Protein AF-A0A3P7PZ87-F1 (afdb_monomer)

InterPro domains:
  IPR001828 Receptor, ligand binding region [PF01094] (4-94)
  IPR028082 Periplasmic binding protein-like I [SSF53822] (3-105)

Sequence (108 aa):
AGYAFELIRDFKADIIVGPTCNIPSISVGAITAYYNLPLYTWGFTTANELADTIRFPTCVVLTPNYLTLSLALLAVMDHFSWDAFAFIYSASEDAQKCPIFLADVQVS

Solvent-accessible surface area (backbone atoms only — not comparable to full-atom values): 6447 Å² total; per-residue (Å²): 86,69,66,60,52,46,37,44,72,76,68,58,50,80,60,44,77,38,41,48,37,43,72,52,31,57,51,39,32,52,52,28,40,73,70,73,27,49,29,36,33,31,70,70,35,30,56,59,71,64,69,37,55,85,74,20,67,36,49,44,70,77,41,72,31,52,64,60,50,51,52,52,52,50,53,50,30,58,74,70,70,52,90,76,86,84,89,85,84,79,95,70,93,61,95,75,84,73,67,61,79,61,54,68,77,63,72,124

Mean predicted aligned error: 7.76 Å

Radius of gyration: 18.43 Å; Cα contacts (8 Å, |Δi|>4): 128; chains: 1; bounding box: 48×30×47 Å

pLDDT: mean 86.04, std 14.78, range [44.25, 97.81]

Structure (mmCIF, N/CA/C/O backbone):
data_AF-A0A3P7PZ87-F1
#
_entry.id   AF-A0A3P7PZ87-F1
#
loop_
_atom_site.group_PDB
_atom_site.id
_atom_site.type_symbol
_atom_site.label_atom_id
_atom_site.label_alt_id
_atom_site.label_comp_id
_atom_site.label_asym_id
_atom_site.label_entity_id
_atom_site.label_seq_id
_atom_site.pdbx_PDB_ins_code
_atom_site.Cartn_x
_atom_site.Cartn_y
_atom_site.Cartn_z
_atom_site.occupancy
_atom_site.B_iso_or_equiv
_atom_site.auth_seq_id
_atom_site.auth_comp_id
_atom_site.auth_asym_id
_atom_site.auth_atom_id
_atom_site.pdbx_PDB_model_num
ATOM 1 N N . ALA A 1 1 ? -0.950 4.715 15.246 1.00 79.31 1 ALA A N 1
ATOM 2 C CA . ALA A 1 1 ? -1.948 3.757 15.769 1.00 79.31 1 ALA A CA 1
ATOM 3 C C . ALA A 1 1 ? -2.811 4.357 16.885 1.00 79.31 1 ALA A C 1
ATOM 5 O O . ALA A 1 1 ? -4.022 4.235 16.791 1.00 79.31 1 ALA A O 1
ATOM 6 N N . GLY A 1 2 ? -2.231 5.050 17.881 1.00 88.31 2 GLY A N 1
ATOM 7 C CA . GLY A 1 2 ? -2.986 5.645 19.004 1.00 88.31 2 GLY A CA 1
ATOM 8 C C . GLY A 1 2 ? -4.179 6.520 18.596 1.00 88.31 2 GLY A C 1
ATOM 9 O O . GLY A 1 2 ? -5.285 6.269 19.050 1.00 88.31 2 GLY A O 1
ATOM 10 N N . TYR A 1 3 ? -3.992 7.445 17.649 1.00 92.06 3 TYR A N 1
ATOM 11 C CA . TYR A 1 3 ? -5.093 8.274 17.135 1.00 92.06 3 TYR A CA 1
ATOM 12 C C . TYR A 1 3 ? -6.237 7.473 16.502 1.00 92.06 3 TYR A C 1
ATOM 14 O O . TYR A 1 3 ? -7.397 7.800 16.702 1.00 92.06 3 TYR A O 1
ATOM 22 N N . ALA A 1 4 ? -5.939 6.401 15.759 1.00 92.19 4 ALA A N 1
ATOM 23 C CA . ALA A 1 4 ? -6.990 5.572 15.167 1.00 92.19 4 ALA A CA 1
ATOM 24 C C . ALA A 1 4 ? -7.818 4.868 16.251 1.00 92.19 4 ALA A C 1
ATOM 26 O O . ALA A 1 4 ? -9.033 4.778 16.140 1.00 92.19 4 ALA A O 1
ATOM 27 N N . PHE A 1 5 ? -7.170 4.417 17.327 1.00 93.94 5 PHE A N 1
ATOM 28 C CA . PHE A 1 5 ? -7.864 3.829 18.468 1.00 93.94 5 PHE A CA 1
ATOM 29 C C . PHE A 1 5 ? -8.755 4.849 19.193 1.00 93.94 5 PHE A C 1
ATOM 31 O O . PHE A 1 5 ? -9.889 4.526 19.532 1.00 93.94 5 PHE A O 1
ATOM 38 N N . GLU A 1 6 ? -8.273 6.079 19.390 1.00 96.44 6 GLU A N 1
ATOM 39 C CA . GLU A 1 6 ? -9.053 7.182 19.968 1.00 96.44 6 GLU A CA 1
ATOM 40 C C . GLU A 1 6 ? -10.288 7.508 19.112 1.00 96.44 6 GLU A C 1
ATOM 42 O O . GLU A 1 6 ? -11.402 7.579 19.631 1.00 96.44 6 GLU A O 1
ATOM 47 N N . LEU A 1 7 ? -10.123 7.603 17.788 1.00 96.25 7 LEU A N 1
ATOM 48 C CA . LEU A 1 7 ? -11.232 7.829 16.855 1.00 96.25 7 LEU A CA 1
ATOM 49 C C . LEU A 1 7 ? -12.311 6.743 16.963 1.00 96.25 7 LEU A C 1
ATOM 51 O O . LEU A 1 7 ? -13.500 7.051 17.008 1.00 96.25 7 LEU A O 1
ATOM 55 N N . ILE A 1 8 ? -11.904 5.477 17.051 1.00 95.75 8 ILE A N 1
ATOM 56 C CA . ILE A 1 8 ? -12.830 4.344 17.165 1.00 95.75 8 ILE A CA 1
ATOM 57 C C . ILE A 1 8 ? -13.512 4.327 18.541 1.00 95.75 8 ILE A C 1
ATOM 59 O O . ILE A 1 8 ? -14.735 4.215 18.645 1.00 95.75 8 ILE A O 1
ATOM 63 N N . ARG A 1 9 ? -12.731 4.421 19.622 1.00 94.94 9 ARG A N 1
ATOM 64 C CA . ARG A 1 9 ? -13.230 4.215 20.986 1.00 94.94 9 ARG A CA 1
ATOM 65 C C . ARG A 1 9 ? -14.003 5.421 21.509 1.00 94.94 9 ARG A C 1
ATOM 67 O O . ARG A 1 9 ? -15.084 5.226 22.073 1.00 94.94 9 ARG A O 1
ATOM 74 N N . ASP A 1 10 ? -13.452 6.618 21.341 1.00 96.88 10 ASP A N 1
ATOM 75 C CA . ASP A 1 10 ? -13.916 7.835 22.013 1.00 96.88 10 ASP A CA 1
ATOM 76 C C . ASP A 1 10 ? -14.845 8.638 21.103 1.00 96.88 10 ASP A C 1
ATOM 78 O O . ASP A 1 10 ? -15.929 9.033 21.529 1.00 96.88 10 ASP A O 1
ATOM 82 N N . PHE A 1 11 ? -14.479 8.780 19.827 1.00 96.69 11 PHE A N 1
ATOM 83 C CA . PHE A 1 11 ? -15.279 9.514 18.840 1.00 96.69 11 PHE A CA 1
ATOM 84 C C . PHE A 1 11 ? -16.282 8.650 18.069 1.00 96.69 11 PHE A C 1
ATOM 86 O O . PHE A 1 11 ? -17.073 9.194 17.304 1.00 96.69 11 PHE A O 1
ATOM 93 N N . LYS A 1 12 ? -16.284 7.327 18.290 1.00 96.94 12 LYS A N 1
ATOM 94 C CA . LYS A 1 12 ? -17.209 6.374 17.651 1.00 96.94 12 LYS A CA 1
ATOM 95 C C . LYS A 1 12 ? -17.180 6.444 16.122 1.00 96.94 12 LYS A C 1
ATOM 97 O O . LYS A 1 12 ? -18.222 6.400 15.482 1.00 96.94 12 LYS A O 1
ATOM 102 N N . ALA A 1 13 ? -15.988 6.561 15.541 1.00 96.19 13 ALA A N 1
ATOM 103 C CA . ALA A 1 13 ? -15.833 6.564 14.093 1.00 96.19 13 ALA A CA 1
ATOM 104 C C . ALA A 1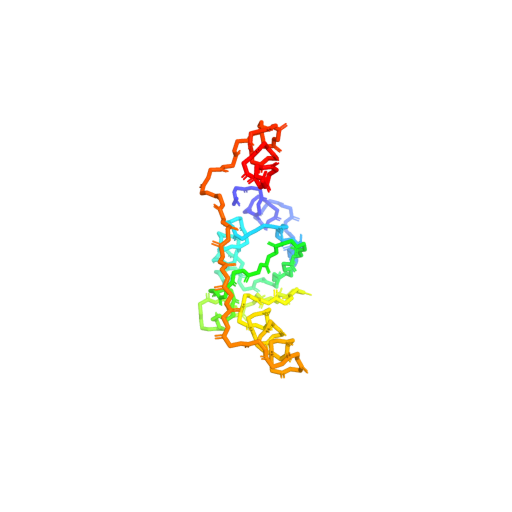 13 ? -16.330 5.243 13.471 1.00 96.19 13 ALA A C 1
ATOM 106 O O . ALA A 1 13 ? -15.860 4.168 13.845 1.00 96.19 13 ALA A O 1
ATOM 107 N N . ASP A 1 14 ? -17.227 5.342 12.486 1.00 96.88 14 ASP A N 1
ATOM 108 C CA . ASP A 1 14 ? -17.784 4.198 11.741 1.00 96.88 14 ASP A CA 1
ATOM 109 C C . ASP A 1 14 ? -16.877 3.703 10.602 1.00 96.88 14 ASP A C 1
ATOM 111 O O . ASP A 1 14 ? -17.078 2.627 10.041 1.00 96.88 14 ASP A O 1
ATOM 115 N N . ILE A 1 15 ? -15.881 4.503 10.221 1.00 95.56 15 ILE A N 1
ATOM 116 C CA . ILE A 1 15 ? -14.935 4.204 9.146 1.00 95.56 15 ILE A CA 1
ATOM 117 C C . ILE A 1 15 ? -13.625 4.942 9.392 1.00 95.56 15 ILE A C 1
ATOM 119 O O . ILE A 1 15 ? -13.618 6.074 9.880 1.00 95.56 15 ILE A O 1
ATOM 123 N N .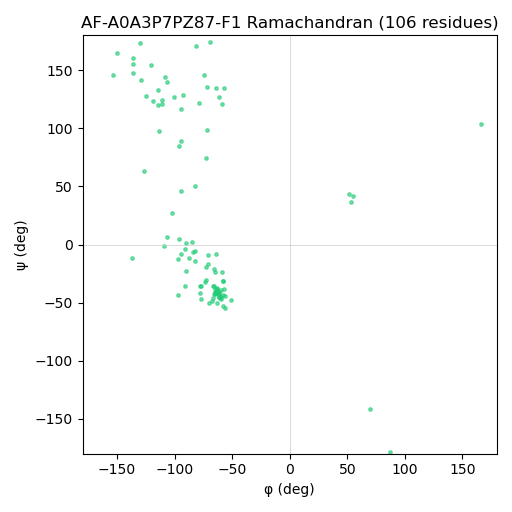 ILE A 1 16 ? -12.513 4.317 9.011 1.00 96.00 16 ILE A N 1
ATOM 124 C CA . ILE A 1 16 ? -11.206 4.971 8.979 1.00 96.00 16 ILE A CA 1
ATOM 125 C C . ILE A 1 16 ? -10.766 5.135 7.524 1.00 96.00 16 ILE A C 1
ATOM 127 O O . ILE A 1 16 ? -10.685 4.164 6.775 1.00 96.00 16 ILE A O 1
ATOM 131 N N . VAL A 1 17 ? -10.467 6.375 7.133 1.00 94.25 17 VAL A N 1
ATOM 132 C CA . VAL A 1 17 ? -9.894 6.721 5.824 1.00 94.25 17 VAL A CA 1
ATOM 133 C C . VAL A 1 17 ? -8.490 7.283 6.031 1.00 94.25 17 VAL A C 1
ATOM 135 O O . VAL A 1 17 ? -8.266 8.130 6.896 1.00 94.25 17 VAL A O 1
ATOM 138 N N . GLY A 1 18 ? -7.535 6.801 5.244 1.00 86.62 18 GLY A N 1
ATOM 139 C CA . GLY A 1 18 ? -6.117 6.810 5.598 1.00 86.62 18 GLY A CA 1
ATOM 140 C C . GLY A 1 18 ? -5.764 5.560 6.413 1.00 86.62 18 GLY A C 1
ATOM 141 O O . GLY A 1 18 ? -6.634 4.726 6.641 1.00 86.62 18 GLY A O 1
ATOM 142 N N . PRO A 1 19 ? -4.517 5.379 6.876 1.00 90.44 19 PRO A N 1
ATOM 143 C CA . PRO A 1 19 ? -3.339 6.247 6.757 1.00 90.44 19 PRO A CA 1
ATOM 144 C C . PRO A 1 19 ? -2.767 6.365 5.335 1.00 90.44 19 PRO A C 1
ATOM 146 O O . PRO A 1 19 ? -3.220 5.695 4.411 1.00 90.44 19 PRO A O 1
ATOM 149 N N . THR A 1 20 ? -1.772 7.245 5.170 1.00 89.44 20 THR A N 1
ATOM 150 C CA . THR A 1 20 ? -1.133 7.567 3.878 1.00 89.44 20 THR A CA 1
ATOM 151 C C . THR A 1 20 ? 0.134 6.757 3.577 1.00 89.44 20 THR A C 1
ATOM 153 O O . THR A 1 20 ? 0.696 6.900 2.494 1.00 89.44 20 THR A O 1
ATOM 156 N N . CYS A 1 21 ? 0.635 5.986 4.548 1.00 87.88 21 CYS A N 1
ATOM 157 C CA . CYS A 1 21 ? 1.938 5.318 4.496 1.00 87.88 21 CYS A CA 1
ATOM 158 C C . CYS A 1 21 ? 1.833 3.874 5.004 1.00 87.88 21 CYS A C 1
ATOM 160 O O . CYS A 1 21 ? 0.997 3.562 5.850 1.00 87.88 21 CYS A O 1
ATOM 162 N N . ASN A 1 22 ? 2.752 3.011 4.571 1.00 90.12 22 ASN A N 1
ATOM 163 C CA . ASN A 1 22 ? 2.731 1.573 4.867 1.00 90.12 22 ASN A CA 1
ATOM 164 C C . ASN A 1 22 ? 2.699 1.227 6.369 1.00 90.12 22 ASN A C 1
ATOM 166 O O . ASN A 1 22 ? 1.800 0.518 6.816 1.00 90.12 22 ASN A O 1
ATOM 170 N N . ILE A 1 23 ? 3.645 1.744 7.161 1.00 91.38 23 ILE A N 1
ATOM 171 C CA . ILE A 1 23 ? 3.775 1.423 8.596 1.00 91.38 23 ILE A CA 1
ATOM 172 C C . ILE A 1 23 ? 2.498 1.750 9.396 1.00 91.38 23 ILE A C 1
ATOM 174 O O . ILE A 1 23 ? 1.981 0.864 10.094 1.00 91.38 23 ILE A O 1
ATOM 178 N N . PRO A 1 24 ? 1.945 2.981 9.331 1.00 90.94 24 PRO A N 1
ATOM 179 C CA . PRO A 1 24 ? 0.715 3.273 10.048 1.00 90.94 24 PRO A CA 1
ATOM 180 C C . PRO A 1 24 ? -0.463 2.472 9.486 1.00 90.94 24 PRO A C 1
ATOM 182 O O . PRO A 1 24 ? -1.282 2.026 10.286 1.00 90.94 24 PRO A O 1
ATOM 185 N N . SER A 1 25 ? -0.536 2.236 8.170 1.00 93.31 25 SER A N 1
ATOM 186 C CA . SER A 1 25 ? -1.612 1.448 7.553 1.00 93.31 25 SER A CA 1
ATOM 187 C C . SER A 1 25 ? -1.644 0.005 8.056 1.00 93.31 25 SER A C 1
ATOM 189 O O . SER A 1 25 ? -2.709 -0.474 8.42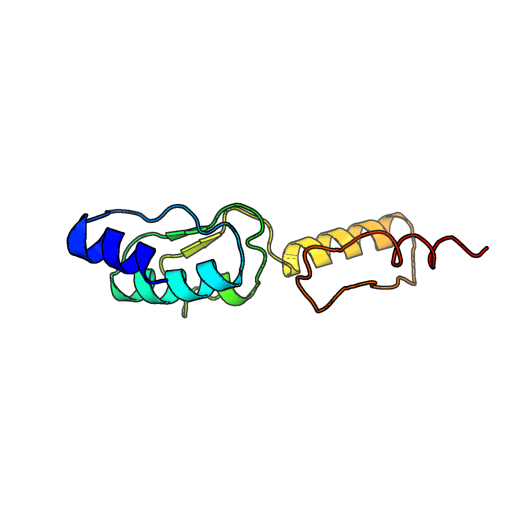7 1.00 93.31 25 SER A O 1
ATOM 191 N N . ILE A 1 26 ? -0.491 -0.657 8.190 1.00 94.38 26 ILE A N 1
ATOM 192 C CA . ILE A 1 26 ? -0.391 -2.010 8.771 1.00 94.38 26 ILE A CA 1
ATOM 193 C C . ILE A 1 26 ? -0.884 -2.015 10.223 1.00 94.38 26 ILE A C 1
ATOM 195 O O . ILE A 1 26 ? -1.677 -2.867 10.625 1.00 94.38 26 ILE A O 1
ATOM 199 N N . SER A 1 27 ? -0.452 -1.028 11.009 1.00 94.69 27 SER A N 1
ATOM 200 C CA . SER A 1 27 ? -0.829 -0.930 12.423 1.00 94.69 27 SER A CA 1
ATOM 201 C C . SER A 1 27 ? -2.327 -0.657 12.611 1.00 94.69 27 SER A C 1
ATOM 203 O O . SER A 1 27 ? -2.964 -1.240 13.484 1.00 94.69 27 SER A O 1
ATOM 205 N N . VAL A 1 28 ? -2.900 0.240 11.804 1.00 95.25 28 VAL A N 1
ATOM 206 C CA . VAL A 1 28 ? -4.331 0.582 11.847 1.00 95.25 28 VAL A CA 1
ATOM 207 C C . VAL A 1 28 ? -5.188 -0.539 11.254 1.00 95.25 28 VAL A C 1
ATOM 209 O O . VAL A 1 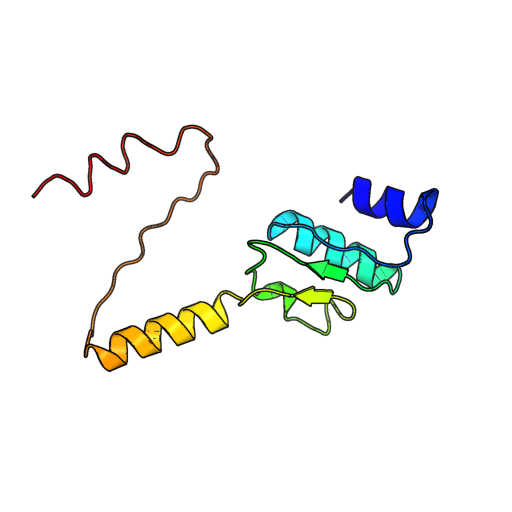28 ? -6.283 -0.780 11.756 1.00 95.25 28 VAL A O 1
ATOM 212 N N . GLY A 1 29 ? -4.678 -1.278 10.266 1.00 95.19 29 GLY A N 1
ATOM 213 C CA . GLY A 1 29 ? -5.316 -2.473 9.708 1.00 95.19 29 GLY A CA 1
ATOM 214 C C . GLY A 1 29 ? -5.609 -3.528 10.768 1.00 95.19 29 GLY A C 1
ATOM 215 O O . GLY A 1 29 ? -6.722 -4.035 10.837 1.00 95.19 29 GLY A O 1
ATOM 216 N N . ALA A 1 30 ? -4.658 -3.793 11.667 1.00 95.12 30 ALA A N 1
ATOM 217 C CA . ALA A 1 30 ? -4.880 -4.728 12.771 1.00 95.12 30 ALA A CA 1
ATOM 218 C C . ALA A 1 30 ? -5.975 -4.248 13.747 1.00 95.12 30 ALA A C 1
ATOM 220 O O . ALA A 1 30 ? -6.805 -5.036 14.195 1.00 95.12 30 ALA A O 1
ATOM 221 N N . ILE A 1 31 ? -6.001 -2.948 14.062 1.00 95.12 31 ILE A N 1
ATOM 222 C CA . ILE A 1 31 ? -7.000 -2.361 14.971 1.00 95.12 31 ILE A CA 1
ATOM 223 C C . ILE A 1 31 ? -8.397 -2.412 14.342 1.00 95.12 31 ILE A C 1
ATOM 225 O O . ILE A 1 31 ? -9.354 -2.841 14.979 1.00 95.12 31 ILE A O 1
ATOM 229 N N . THR A 1 32 ? -8.521 -1.982 13.090 1.00 96.12 32 THR A N 1
ATOM 230 C CA . THR A 1 32 ? -9.804 -1.944 12.370 1.00 96.12 32 THR A CA 1
ATOM 231 C C . THR A 1 32 ? -10.358 -3.342 12.110 1.00 96.12 32 THR A C 1
ATOM 233 O O . THR A 1 32 ? -11.560 -3.539 12.269 1.00 96.12 32 THR A O 1
ATOM 236 N N . ALA A 1 33 ? -9.499 -4.333 11.849 1.00 95.81 33 ALA A N 1
ATOM 237 C CA . ALA A 1 33 ? -9.900 -5.738 11.793 1.00 95.81 33 ALA A CA 1
ATOM 238 C C . ALA A 1 33 ? -10.471 -6.233 13.134 1.00 95.81 33 ALA A C 1
ATOM 240 O O . ALA A 1 33 ? -11.513 -6.882 13.151 1.00 95.81 33 ALA A O 1
ATOM 241 N N . TYR A 1 34 ? -9.839 -5.884 14.264 1.00 95.06 34 TYR A N 1
ATOM 242 C CA . TYR A 1 34 ? -10.328 -6.259 15.598 1.00 95.06 34 TYR A CA 1
ATOM 243 C C . TYR A 1 34 ? -11.710 -5.668 15.911 1.00 95.06 34 TYR A C 1
ATOM 245 O O . TYR A 1 34 ? -12.574 -6.357 16.449 1.00 95.06 34 TYR A O 1
ATOM 253 N N . TYR A 1 35 ? -11.934 -4.402 15.556 1.00 95.38 35 TYR A N 1
ATOM 254 C CA . TYR A 1 35 ? -13.218 -3.725 15.769 1.00 95.38 35 TYR A CA 1
ATOM 255 C C . TYR A 1 35 ? -14.247 -3.972 14.655 1.00 95.38 35 TYR A C 1
ATOM 257 O O . TYR A 1 35 ? -15.346 -3.428 14.728 1.00 95.38 35 TYR A O 1
ATOM 265 N N . ASN A 1 36 ? -13.912 -4.782 13.643 1.00 96.06 36 ASN A N 1
ATOM 266 C CA . ASN A 1 36 ? -14.736 -5.017 12.456 1.00 96.06 36 ASN A CA 1
ATOM 267 C C . ASN A 1 36 ? -15.196 -3.712 11.771 1.00 96.06 36 ASN A C 1
ATOM 269 O O . ASN A 1 36 ? -16.358 -3.556 11.395 1.00 96.06 36 ASN A O 1
ATOM 273 N N . LEU A 1 37 ? -14.271 -2.758 11.641 1.00 97.12 37 LEU A N 1
ATOM 274 C CA . LEU A 1 37 ? -14.492 -1.455 11.017 1.00 97.12 37 LEU A CA 1
ATOM 275 C C . LEU A 1 37 ? -13.814 -1.396 9.645 1.00 97.12 37 LEU A C 1
ATOM 277 O O . LEU A 1 37 ? -12.680 -1.868 9.512 1.00 97.12 37 LEU A O 1
ATOM 281 N N . PRO A 1 38 ? -14.458 -0.796 8.631 1.00 97.12 38 PRO A N 1
ATOM 282 C CA . PRO A 1 38 ? -13.835 -0.585 7.335 1.00 97.12 38 PRO A CA 1
ATOM 283 C C . PRO A 1 38 ? -12.629 0.359 7.438 1.00 97.12 38 PRO A C 1
ATOM 285 O O . PRO A 1 38 ? -12.703 1.431 8.048 1.00 97.12 38 PRO A O 1
ATOM 288 N N . LEU A 1 39 ? -11.533 -0.033 6.787 1.00 96.19 39 LEU A N 1
ATOM 289 C CA . LEU A 1 39 ? -10.319 0.761 6.619 1.00 96.19 39 LEU A CA 1
ATOM 290 C C . LEU A 1 39 ? -10.068 1.013 5.136 1.00 96.19 39 LEU A C 1
ATOM 292 O O . LEU A 1 39 ? -9.912 0.069 4.372 1.00 96.19 39 LEU A O 1
ATOM 296 N N . TYR A 1 40 ? -9.961 2.276 4.742 1.00 95.50 40 TYR A N 1
ATOM 297 C CA . TYR A 1 40 ? -9.619 2.680 3.381 1.00 95.50 40 TYR A CA 1
ATOM 298 C C . TYR A 1 40 ? -8.258 3.361 3.402 1.00 95.50 40 TYR A C 1
ATOM 300 O O . TYR A 1 40 ? -8.160 4.547 3.725 1.00 95.50 40 TYR A O 1
ATOM 308 N N . THR A 1 41 ? -7.194 2.626 3.080 1.00 92.94 41 THR A N 1
ATOM 309 C CA . THR A 1 41 ? -5.855 3.221 3.029 1.00 92.94 41 THR A CA 1
ATOM 310 C C . THR A 1 41 ? -5.718 4.091 1.784 1.00 92.94 41 THR A C 1
ATOM 312 O O . THR A 1 41 ? -6.299 3.818 0.732 1.00 92.94 41 THR A O 1
ATOM 315 N N . TRP A 1 42 ? -4.964 5.177 1.912 1.00 84.50 42 TRP A N 1
ATOM 316 C CA . TRP A 1 42 ? -4.795 6.193 0.873 1.00 84.50 42 TRP A CA 1
ATOM 317 C C . TRP A 1 42 ? -3.295 6.472 0.662 1.00 84.50 42 TRP A C 1
ATOM 319 O O . TRP A 1 42 ? -2.447 5.972 1.406 1.00 84.50 42 TRP A O 1
ATOM 329 N N . GLY A 1 43 ? -2.946 7.272 -0.349 1.00 84.44 43 GLY A N 1
ATOM 330 C CA . GLY A 1 43 ? -1.591 7.796 -0.537 1.00 84.44 43 GLY A CA 1
ATOM 331 C C . GLY A 1 43 ? -0.572 6.726 -0.932 1.00 84.44 43 GLY A C 1
ATOM 332 O O . GLY A 1 43 ? -0.873 5.826 -1.702 1.00 84.44 43 GLY A O 1
ATOM 333 N N . PHE A 1 44 ? 0.651 6.810 -0.412 1.00 81.62 44 PHE A N 1
ATOM 334 C CA . PHE A 1 44 ? 1.738 5.874 -0.725 1.00 81.62 44 PHE A CA 1
ATOM 335 C C . PHE A 1 44 ? 1.656 4.590 0.114 1.00 81.62 44 PHE A C 1
ATOM 337 O O . PHE A 1 44 ? 2.631 4.162 0.737 1.00 81.62 44 PHE A O 1
ATOM 344 N N . THR A 1 45 ? 0.477 3.967 0.135 1.00 87.50 45 THR A N 1
ATOM 345 C CA . THR A 1 45 ? 0.262 2.685 0.807 1.00 87.50 45 THR A CA 1
ATOM 346 C C . THR A 1 45 ? 0.372 1.547 -0.211 1.00 87.50 45 THR A C 1
ATOM 348 O O . THR A 1 45 ? -0.612 1.091 -0.784 1.00 87.50 45 THR A O 1
ATOM 351 N N . THR A 1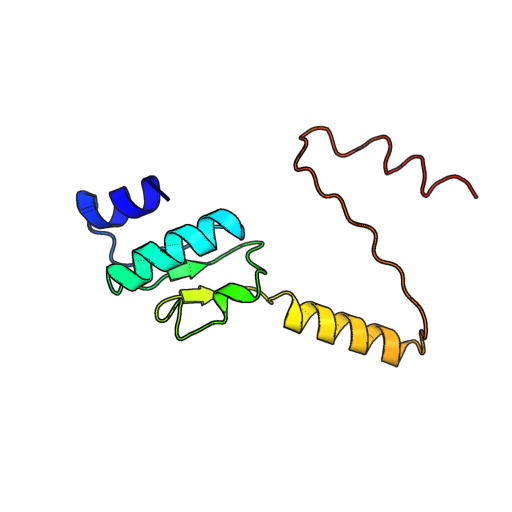 46 ? 1.596 1.100 -0.471 1.00 85.69 46 THR A N 1
ATOM 352 C CA . THR A 1 46 ? 1.939 0.110 -1.507 1.00 85.69 46 THR A CA 1
ATOM 353 C C . THR A 1 46 ? 2.366 -1.252 -0.944 1.00 85.69 46 THR A C 1
ATOM 355 O O . THR A 1 46 ? 2.661 -2.174 -1.711 1.00 85.69 46 THR A O 1
ATOM 358 N N . ALA A 1 47 ? 2.416 -1.402 0.384 1.00 87.31 47 ALA A N 1
ATOM 359 C CA . ALA A 1 47 ? 2.825 -2.638 1.045 1.00 87.31 47 ALA A CA 1
ATOM 360 C C . ALA A 1 47 ? 1.930 -3.814 0.638 1.00 87.31 47 ALA A C 1
ATOM 362 O O . ALA A 1 47 ? 0.728 -3.821 0.898 1.00 87.31 47 ALA A O 1
ATOM 363 N N . ASN A 1 48 ? 2.543 -4.847 0.055 1.00 88.69 48 ASN A N 1
ATOM 364 C CA . ASN A 1 48 ? 1.825 -6.035 -0.401 1.00 88.69 48 ASN A CA 1
ATOM 365 C C . ASN A 1 48 ? 1.187 -6.828 0.753 1.00 88.69 48 ASN A C 1
ATOM 367 O O . ASN A 1 48 ? 0.203 -7.521 0.539 1.00 88.69 48 ASN A O 1
ATOM 371 N N . GLU A 1 49 ? 1.698 -6.695 1.982 1.00 90.50 49 GLU A N 1
ATOM 372 C CA . GLU A 1 49 ? 1.109 -7.337 3.166 1.00 90.50 49 GLU A CA 1
ATOM 373 C C . GLU A 1 49 ? -0.350 -6.934 3.406 1.00 90.50 49 GLU A C 1
ATOM 375 O O . GLU A 1 49 ? -1.128 -7.742 3.900 1.00 90.50 49 GLU A O 1
ATOM 380 N N . LEU A 1 50 ? -0.741 -5.712 3.033 1.00 91.12 50 LEU A N 1
ATOM 381 C CA . LEU A 1 50 ? -2.117 -5.232 3.191 1.00 91.12 50 LEU A CA 1
ATOM 382 C C . LEU A 1 50 ? -3.105 -5.901 2.222 1.00 91.12 50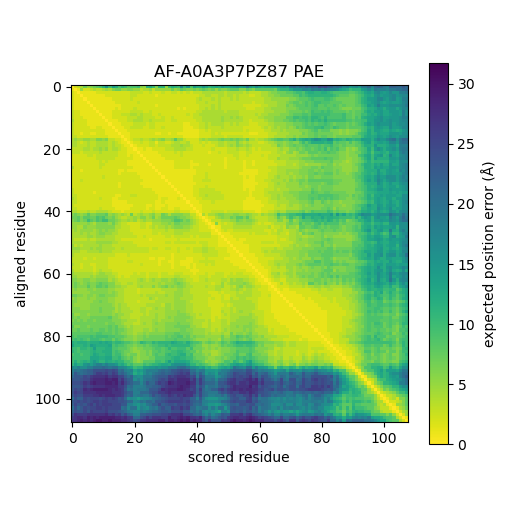 LEU A C 1
ATOM 384 O O . LEU A 1 50 ? -4.307 -5.718 2.374 1.00 91.12 50 LEU A O 1
ATOM 388 N N . ALA A 1 51 ? -2.616 -6.673 1.244 1.00 90.06 51 ALA A N 1
ATOM 389 C CA . ALA A 1 51 ? -3.448 -7.487 0.361 1.00 90.06 51 ALA A CA 1
ATOM 390 C C . ALA A 1 51 ? -3.811 -8.858 0.967 1.00 90.06 51 ALA A C 1
ATOM 392 O O . ALA A 1 51 ? -4.607 -9.588 0.377 1.00 90.06 51 ALA A O 1
ATOM 393 N N . ASP A 1 52 ? -3.246 -9.224 2.125 1.00 93.62 52 ASP A N 1
ATOM 394 C CA . ASP A 1 52 ? -3.644 -10.426 2.859 1.00 93.62 52 ASP A CA 1
ATOM 395 C C . ASP A 1 52 ? -5.029 -10.216 3.487 1.00 93.62 52 ASP A C 1
ATOM 397 O O . ASP A 1 52 ? -5.180 -9.611 4.551 1.00 93.62 52 ASP A O 1
ATOM 401 N N . THR A 1 53 ? -6.050 -10.734 2.810 1.00 92.81 53 THR A N 1
ATOM 402 C CA . THR A 1 53 ? -7.455 -10.612 3.214 1.00 92.81 53 THR A CA 1
ATOM 403 C C . THR A 1 53 ? -7.806 -11.443 4.445 1.00 92.81 53 THR A C 1
ATOM 405 O O . THR A 1 53 ? -8.826 -11.172 5.075 1.00 92.81 53 THR A O 1
ATOM 408 N N . ILE A 1 54 ? -6.977 -12.419 4.831 1.00 94.50 54 ILE A N 1
ATOM 409 C CA . ILE A 1 54 ? -7.165 -13.156 6.087 1.00 94.50 54 ILE A CA 1
ATOM 410 C C . ILE A 1 54 ? -6.672 -12.306 7.258 1.00 94.50 54 ILE A C 1
ATOM 412 O O . ILE A 1 54 ? -7.331 -12.241 8.297 1.00 94.50 54 ILE A O 1
ATOM 416 N N . ARG A 1 55 ? -5.536 -11.621 7.093 1.00 94.31 55 ARG A N 1
ATOM 417 C CA . ARG A 1 55 ? -4.963 -10.752 8.131 1.00 94.31 55 ARG A CA 1
ATOM 418 C C . ARG A 1 55 ? -5.668 -9.397 8.240 1.00 94.31 55 ARG A C 1
ATOM 420 O O . ARG A 1 55 ? -5.799 -8.875 9.347 1.00 94.31 55 ARG A O 1
ATOM 427 N N . PHE A 1 56 ? -6.116 -8.831 7.122 1.00 96.31 56 PHE A N 1
ATOM 428 C CA . PHE A 1 56 ? -6.731 -7.502 7.048 1.00 96.31 56 PHE A CA 1
ATOM 429 C C . PHE A 1 56 ? -8.106 -7.546 6.351 1.00 96.31 56 PHE A C 1
ATOM 431 O O . PHE A 1 56 ? -8.292 -6.922 5.305 1.00 96.31 56 PHE A O 1
ATOM 438 N N . PRO A 1 57 ? -9.098 -8.255 6.923 1.00 96.25 57 PRO A N 1
ATOM 439 C CA . PRO A 1 57 ? -10.370 -8.556 6.256 1.00 96.25 57 PRO A CA 1
ATOM 440 C C . PRO A 1 57 ? -11.246 -7.332 5.963 1.00 96.25 57 PRO A C 1
ATOM 442 O O . PRO A 1 57 ? -12.115 -7.392 5.098 1.00 96.25 57 PRO A O 1
ATOM 445 N N . THR A 1 58 ? -11.035 -6.221 6.670 1.00 96.50 58 THR A N 1
ATOM 446 C CA . THR A 1 58 ? -11.798 -4.976 6.500 1.00 96.50 58 THR A CA 1
ATOM 447 C C . THR A 1 58 ? -11.003 -3.873 5.796 1.00 96.50 58 THR A C 1
ATOM 449 O O . THR A 1 58 ? -11.471 -2.735 5.708 1.00 96.50 58 THR A O 1
ATOM 452 N N . CYS A 1 59 ? -9.800 -4.187 5.304 1.00 95.44 59 CYS A N 1
ATOM 453 C CA . CYS A 1 59 ? -8.909 -3.226 4.669 1.00 95.44 59 CYS A CA 1
ATOM 454 C C . CYS A 1 59 ? -9.110 -3.188 3.152 1.00 95.44 59 CYS A C 1
ATOM 456 O O . CYS A 1 59 ? -9.016 -4.200 2.462 1.00 95.44 59 CYS A O 1
ATOM 458 N N . VAL A 1 60 ? -9.309 -1.984 2.628 1.00 93.62 60 VAL A N 1
ATOM 459 C CA . VAL A 1 60 ? -9.336 -1.663 1.205 1.00 93.62 60 VAL A CA 1
ATOM 460 C C . VAL A 1 60 ? -8.144 -0.760 0.910 1.00 93.62 60 VAL A C 1
ATOM 462 O O . VAL A 1 60 ? -8.018 0.327 1.474 1.00 93.62 60 VAL A O 1
ATOM 465 N N . VAL A 1 61 ? -7.261 -1.213 0.020 1.00 90.50 61 VAL A N 1
ATOM 466 C CA . VAL A 1 61 ? -6.109 -0.429 -0.441 1.00 90.50 61 VAL A CA 1
ATOM 467 C C . VAL A 1 61 ? -6.484 0.293 -1.729 1.00 90.50 61 VAL A C 1
ATOM 469 O O . VAL A 1 61 ? -6.779 -0.349 -2.734 1.00 90.50 61 VAL A O 1
ATOM 472 N N . LEU A 1 62 ? -6.487 1.630 -1.705 1.00 89.31 62 LEU A N 1
ATOM 473 C CA . LEU A 1 62 ? -6.901 2.450 -2.854 1.00 89.31 62 LEU A CA 1
ATOM 474 C C . LEU A 1 62 ? -5.801 2.653 -3.907 1.00 89.31 62 LEU A C 1
ATOM 476 O O . LEU A 1 62 ? -6.052 3.247 -4.954 1.00 89.31 62 LEU A O 1
ATOM 480 N N . THR A 1 63 ? -4.584 2.181 -3.644 1.00 87.69 63 THR A N 1
ATOM 481 C CA . THR A 1 63 ? -3.413 2.370 -4.508 1.00 87.69 63 THR A CA 1
ATOM 482 C C . THR A 1 63 ? -2.805 1.052 -4.983 1.00 87.69 63 THR A C 1
ATOM 484 O O . THR A 1 63 ? -2.937 0.036 -4.299 1.00 87.69 63 THR A O 1
ATOM 487 N N . PRO A 1 64 ? -2.101 1.037 -6.135 1.00 86.94 64 PRO A N 1
ATOM 488 C CA . PRO A 1 64 ? -1.375 -0.147 -6.583 1.00 86.94 64 PRO A CA 1
ATOM 489 C C . PRO A 1 64 ? -0.358 -0.602 -5.533 1.00 86.94 64 PRO A C 1
ATOM 491 O O . PRO A 1 64 ? 0.395 0.208 -4.993 1.00 86.94 64 PRO A O 1
ATOM 494 N N . ASN A 1 65 ? -0.312 -1.902 -5.259 1.00 86.38 65 ASN A N 1
ATOM 495 C CA . ASN A 1 65 ? 0.717 -2.477 -4.403 1.00 86.38 65 ASN A CA 1
ATOM 496 C C . ASN A 1 65 ? 2.024 -2.703 -5.186 1.00 86.38 65 ASN A C 1
ATOM 498 O O . ASN A 1 65 ? 2.072 -2.586 -6.415 1.00 86.38 65 ASN A O 1
ATOM 502 N N . TYR A 1 66 ? 3.097 -3.049 -4.470 1.00 87.38 66 TYR A N 1
ATOM 503 C CA . TYR A 1 66 ? 4.389 -3.331 -5.097 1.00 87.38 66 TYR A CA 1
ATOM 504 C C . TYR A 1 66 ? 4.326 -4.454 -6.136 1.00 87.38 66 TYR A C 1
ATOM 506 O O . TYR A 1 66 ? 5.036 -4.368 -7.128 1.00 87.38 66 TYR A O 1
ATOM 514 N N . LEU A 1 67 ? 3.449 -5.452 -5.973 1.00 89.25 67 LEU A N 1
ATOM 515 C CA . LEU A 1 67 ? 3.289 -6.520 -6.962 1.00 89.25 67 LEU A CA 1
ATOM 516 C C . LEU A 1 67 ? 2.784 -5.970 -8.302 1.00 89.25 67 LEU A C 1
ATOM 518 O O . LEU A 1 67 ? 3.393 -6.223 -9.340 1.00 89.25 67 LEU A O 1
ATOM 522 N N . THR A 1 68 ? 1.714 -5.175 -8.288 1.00 90.50 68 THR A N 1
ATOM 523 C CA . THR A 1 68 ? 1.168 -4.558 -9.504 1.00 90.50 68 THR A CA 1
ATOM 524 C C . THR A 1 68 ? 2.172 -3.599 -10.142 1.00 90.50 68 THR A C 1
ATOM 526 O O . THR A 1 68 ? 2.306 -3.575 -11.364 1.00 90.50 68 THR A O 1
ATOM 529 N N . LEU A 1 69 ? 2.926 -2.846 -9.333 1.00 91.38 69 LEU A N 1
ATOM 530 C CA . LEU A 1 69 ? 3.994 -1.975 -9.833 1.00 91.38 69 LEU A CA 1
ATOM 531 C C . LEU A 1 69 ? 5.137 -2.773 -10.479 1.00 91.38 69 LEU A C 1
ATOM 533 O O . LEU A 1 69 ? 5.629 -2.380 -11.534 1.00 91.38 69 LEU A O 1
ATOM 537 N N . SER A 1 70 ? 5.536 -3.907 -9.895 1.00 90.88 70 SER A N 1
ATOM 538 C CA . SER A 1 70 ? 6.548 -4.792 -10.481 1.00 90.88 70 SER A CA 1
ATOM 539 C C . SER A 1 70 ? 6.081 -5.394 -11.804 1.00 90.88 70 SER A C 1
ATOM 541 O O . SER A 1 70 ? 6.854 -5.428 -12.755 1.00 90.88 70 SER A O 1
ATOM 543 N N . LEU A 1 71 ? 4.817 -5.813 -11.903 1.00 95.06 71 LEU A N 1
ATOM 544 C CA . LEU A 1 71 ? 4.247 -6.291 -13.166 1.00 95.06 71 LEU A CA 1
ATOM 545 C C . LEU A 1 71 ? 4.236 -5.191 -14.234 1.00 95.06 71 LEU A C 1
ATOM 547 O O . LEU A 1 71 ? 4.573 -5.454 -15.386 1.00 95.06 71 LEU A O 1
ATOM 551 N N . ALA A 1 72 ? 3.908 -3.954 -13.852 1.00 94.56 72 ALA A N 1
ATOM 552 C CA . ALA A 1 72 ? 3.973 -2.815 -14.760 1.00 94.56 72 ALA A CA 1
ATOM 553 C C . ALA A 1 72 ? 5.411 -2.542 -15.240 1.00 94.56 72 ALA A C 1
ATOM 555 O O . ALA A 1 72 ? 5.618 -2.309 -16.428 1.00 94.56 72 ALA A O 1
ATOM 556 N N . LEU A 1 73 ? 6.410 -2.627 -14.352 1.00 94.00 73 LEU A N 1
ATOM 557 C CA . LEU A 1 73 ? 7.823 -2.498 -14.725 1.00 94.00 73 LEU A CA 1
ATOM 558 C C . LEU A 1 73 ? 8.252 -3.589 -15.716 1.00 94.00 73 LEU A C 1
ATOM 560 O O . LEU A 1 73 ? 8.886 -3.279 -16.721 1.00 94.00 73 LEU A O 1
ATOM 564 N N . LEU A 1 74 ? 7.875 -4.846 -15.464 1.00 95.00 74 LEU A N 1
ATOM 565 C CA . LEU A 1 74 ? 8.178 -5.960 -16.366 1.00 95.00 74 LEU A CA 1
ATOM 566 C C . LEU A 1 74 ? 7.549 -5.759 -17.748 1.00 95.00 74 LEU A C 1
ATOM 568 O O . LEU A 1 74 ? 8.208 -5.999 -18.754 1.00 95.00 74 LEU A O 1
ATOM 572 N N . ALA A 1 75 ? 6.311 -5.262 -17.808 1.00 97.00 75 ALA A N 1
ATOM 573 C CA . ALA A 1 75 ? 5.652 -4.952 -19.076 1.00 97.00 75 ALA A CA 1
ATOM 574 C C . ALA A 1 75 ? 6.384 -3.848 -19.862 1.00 97.00 75 ALA A C 1
ATOM 576 O O . ALA A 1 75 ? 6.478 -3.918 -21.086 1.00 97.00 75 ALA A O 1
ATOM 577 N N . VAL A 1 76 ? 6.933 -2.842 -19.174 1.00 96.94 76 VAL A N 1
ATOM 578 C CA . VAL A 1 76 ? 7.759 -1.803 -19.809 1.00 96.94 76 VAL A CA 1
ATOM 579 C C . VAL A 1 76 ? 9.062 -2.395 -20.343 1.00 96.94 76 VAL A C 1
ATOM 581 O O . VAL A 1 76 ? 9.430 -2.118 -21.482 1.00 96.94 76 VAL A O 1
ATOM 584 N N . MET A 1 77 ? 9.747 -3.222 -19.552 1.00 96.88 77 MET A N 1
ATOM 585 C CA . MET A 1 77 ? 10.982 -3.874 -19.990 1.00 96.88 77 MET A CA 1
ATOM 586 C C . MET A 1 77 ? 10.759 -4.745 -21.229 1.00 96.88 77 MET A C 1
ATOM 588 O O . MET A 1 77 ? 11.526 -4.643 -22.183 1.00 96.88 77 MET A O 1
ATOM 592 N N . ASP A 1 78 ? 9.690 -5.543 -21.236 1.00 97.44 78 ASP A N 1
ATOM 593 C CA . ASP A 1 78 ? 9.313 -6.385 -22.374 1.00 97.44 78 ASP A CA 1
ATOM 594 C C . ASP A 1 78 ? 9.048 -5.543 -23.630 1.00 97.44 78 ASP A C 1
ATOM 596 O O . ASP A 1 78 ? 9.625 -5.793 -24.690 1.00 97.44 78 ASP A O 1
ATOM 600 N N . HIS A 1 79 ? 8.277 -4.458 -23.491 1.00 97.56 79 HIS A N 1
ATOM 601 C CA . HIS A 1 79 ? 7.971 -3.549 -24.596 1.00 97.56 79 HIS A CA 1
ATOM 602 C C . HIS A 1 79 ? 9.223 -2.953 -25.259 1.00 97.56 79 HIS A C 1
ATOM 604 O O . HIS A 1 79 ? 9.263 -2.814 -26.482 1.00 97.56 79 HIS A O 1
ATOM 610 N N . PHE A 1 80 ? 10.250 -2.618 -24.472 1.00 97.81 80 PHE A N 1
ATOM 611 C CA . PHE A 1 80 ? 11.506 -2.050 -24.973 1.00 97.81 80 PHE A CA 1
ATOM 612 C C . PHE A 1 80 ? 12.617 -3.085 -25.192 1.00 97.81 80 PHE A C 1
ATOM 614 O O . PHE A 1 80 ? 13.735 -2.703 -25.542 1.00 97.81 80 PHE A O 1
ATOM 621 N N . SER A 1 81 ? 12.324 -4.379 -25.017 1.00 97.31 81 SER A N 1
ATOM 622 C CA . SER A 1 81 ? 13.314 -5.464 -25.090 1.00 97.31 81 SER A CA 1
ATOM 623 C C . SER A 1 81 ? 14.526 -5.236 -24.173 1.00 97.31 81 SER A C 1
ATOM 625 O O . SER A 1 81 ? 15.659 -5.555 -24.532 1.00 97.31 81 SER A O 1
ATOM 627 N N . TRP A 1 82 ? 14.299 -4.657 -22.992 1.00 97.50 82 TRP A N 1
ATOM 628 C CA . TRP A 1 82 ? 15.325 -4.524 -21.961 1.00 97.50 82 TRP A CA 1
ATOM 629 C C . TRP A 1 82 ? 15.489 -5.849 -21.219 1.00 97.50 82 TRP A C 1
ATOM 631 O O . TRP A 1 82 ? 14.549 -6.353 -20.606 1.00 97.50 82 TRP A O 1
ATOM 641 N N . ASP A 1 83 ? 16.698 -6.394 -21.243 1.00 95.12 83 ASP A N 1
ATOM 642 C CA . ASP A 1 83 ? 17.081 -7.644 -20.580 1.00 95.12 83 ASP A CA 1
ATOM 643 C C . ASP A 1 83 ? 17.742 -7.422 -19.208 1.00 95.12 83 ASP A C 1
ATOM 645 O O . ASP A 1 83 ? 17.861 -8.355 -18.411 1.00 95.12 83 ASP A O 1
ATOM 649 N N . ALA A 1 84 ? 18.123 -6.180 -18.901 1.00 92.38 84 ALA A N 1
ATOM 650 C CA . ALA A 1 84 ? 18.770 -5.795 -17.656 1.00 92.38 84 ALA A CA 1
ATOM 651 C C . ALA A 1 84 ? 18.188 -4.497 -17.077 1.00 92.38 84 ALA A C 1
ATOM 653 O O . ALA A 1 84 ? 17.799 -3.579 -17.797 1.00 92.38 84 ALA A O 1
ATOM 654 N N . PHE A 1 85 ? 18.169 -4.403 -15.747 1.00 90.81 85 PHE A N 1
ATOM 655 C CA . PHE A 1 85 ? 17.819 -3.192 -15.005 1.00 90.81 85 PHE A CA 1
ATOM 656 C C . PHE A 1 85 ? 18.574 -3.165 -13.666 1.00 90.81 85 PHE A C 1
ATOM 658 O O . PHE A 1 85 ? 19.095 -4.185 -13.213 1.00 90.81 85 PHE A O 1
ATOM 665 N N . ALA A 1 86 ? 18.617 -2.004 -13.012 1.00 90.56 86 ALA A N 1
ATOM 666 C CA . ALA A 1 86 ? 19.204 -1.835 -11.684 1.00 90.56 86 ALA A CA 1
ATOM 667 C C . ALA A 1 86 ? 18.227 -1.107 -10.750 1.00 90.56 86 ALA A C 1
ATOM 669 O O . ALA A 1 86 ? 17.546 -0.171 -11.169 1.00 90.56 86 ALA A O 1
ATOM 670 N N . PHE A 1 87 ? 18.169 -1.517 -9.478 1.00 85.19 87 PHE A N 1
ATOM 671 C CA . PHE A 1 87 ? 17.414 -0.811 -8.441 1.00 85.19 87 PHE A CA 1
ATOM 672 C C . PHE A 1 87 ? 18.344 0.039 -7.584 1.00 85.19 87 PHE A C 1
ATOM 674 O O . PHE A 1 87 ? 19.296 -0.465 -6.992 1.00 85.19 87 PHE A O 1
ATOM 681 N N . ILE A 1 88 ? 18.007 1.318 -7.458 1.00 83.31 88 ILE A N 1
ATOM 682 C CA . ILE A 1 88 ? 18.632 2.235 -6.512 1.00 83.31 88 ILE A CA 1
ATOM 683 C C . ILE A 1 88 ? 17.579 2.564 -5.457 1.00 83.31 88 ILE A C 1
ATOM 685 O O . ILE A 1 88 ? 16.506 3.071 -5.784 1.00 83.31 88 ILE A O 1
ATOM 689 N N . TYR A 1 89 ? 17.863 2.261 -4.193 1.00 76.62 89 TYR A N 1
ATOM 690 C CA . TYR A 1 89 ? 16.958 2.549 -3.084 1.00 76.62 89 TYR A CA 1
ATOM 691 C C . TYR A 1 89 ? 17.728 3.120 -1.894 1.00 76.62 89 TYR A C 1
ATOM 693 O O . TYR A 1 89 ? 18.943 2.975 -1.783 1.00 76.62 89 TYR A O 1
ATOM 701 N N . SER A 1 90 ? 17.010 3.783 -0.991 1.00 72.88 90 SER A N 1
ATOM 702 C CA . SER A 1 90 ? 17.581 4.337 0.234 1.00 72.88 90 SER A CA 1
ATOM 703 C C . SER A 1 90 ? 16.823 3.810 1.444 1.00 72.88 90 SER A C 1
ATOM 705 O O . SER A 1 90 ? 15.599 3.909 1.498 1.00 72.88 90 SER A O 1
ATOM 707 N N . ALA A 1 91 ? 17.565 3.266 2.408 1.00 66.62 91 ALA A N 1
ATOM 708 C CA . ALA A 1 91 ? 17.020 2.593 3.583 1.00 66.62 91 ALA A CA 1
ATOM 709 C C . ALA A 1 91 ? 16.715 3.519 4.782 1.00 66.62 91 ALA A C 1
ATOM 711 O O . ALA A 1 91 ? 16.069 3.062 5.719 1.00 66.62 91 ALA A O 1
ATOM 712 N N . SER A 1 92 ? 17.155 4.789 4.787 1.00 62.84 92 SER A N 1
ATOM 713 C CA . SER A 1 92 ? 16.892 5.743 5.885 1.00 62.84 92 SER A CA 1
ATOM 714 C C . SER A 1 92 ? 15.893 6.832 5.481 1.00 62.84 92 SER A C 1
ATOM 716 O O . SER A 1 92 ? 15.903 7.292 4.345 1.00 62.84 92 SER A O 1
ATOM 718 N N . GLU A 1 93 ? 15.025 7.275 6.391 1.00 58.41 93 GLU A N 1
ATOM 719 C CA . GLU A 1 93 ? 14.066 8.378 6.177 1.00 58.41 93 GLU A CA 1
ATOM 720 C C . GLU A 1 93 ? 14.630 9.730 6.660 1.00 58.41 93 GLU A C 1
ATOM 722 O O . GLU A 1 93 ? 13.961 10.484 7.359 1.00 58.41 93 GLU A O 1
ATOM 727 N N . ASP A 1 94 ? 15.884 10.051 6.327 1.00 59.97 94 ASP A N 1
ATOM 728 C CA . ASP A 1 94 ? 16.463 11.341 6.722 1.00 59.97 94 ASP A CA 1
ATOM 729 C C . ASP A 1 94 ? 15.861 12.515 5.934 1.00 59.97 94 ASP A C 1
ATOM 731 O O . ASP A 1 94 ? 15.775 12.491 4.702 1.00 59.97 94 ASP A O 1
ATOM 735 N N . ALA A 1 95 ? 15.531 13.597 6.650 1.00 55.00 95 ALA A N 1
ATOM 736 C CA . ALA A 1 95 ? 14.995 14.850 6.101 1.00 55.00 95 ALA A CA 1
ATOM 737 C C . ALA A 1 95 ? 15.971 15.594 5.163 1.00 55.00 95 ALA A C 1
ATOM 739 O O . ALA A 1 95 ? 15.598 16.566 4.512 1.00 55.00 95 ALA A O 1
ATOM 740 N N . GLN A 1 96 ? 17.219 15.129 5.076 1.00 53.38 96 GLN A N 1
ATOM 741 C CA . GLN A 1 96 ? 18.297 15.704 4.273 1.00 53.38 96 GLN A CA 1
ATOM 742 C C . GLN A 1 96 ? 18.550 14.917 2.974 1.00 53.38 96 GLN A C 1
ATOM 744 O O . GLN A 1 96 ? 19.657 14.917 2.431 1.00 53.38 96 GLN A O 1
ATOM 749 N N . LYS A 1 97 ? 17.530 14.235 2.442 1.00 53.78 97 LYS A N 1
ATOM 750 C CA . LYS A 1 97 ? 17.584 13.610 1.114 1.00 53.78 97 LYS A CA 1
ATOM 751 C C . LYS A 1 97 ? 17.534 14.653 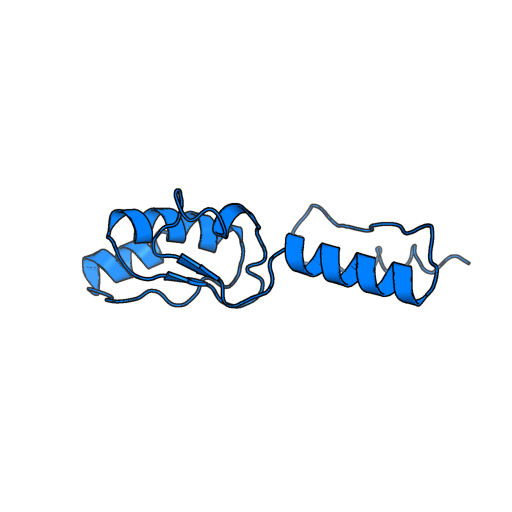-0.010 1.00 53.78 97 LYS A C 1
ATOM 753 O O . LYS A 1 97 ? 16.511 14.812 -0.667 1.00 53.78 97 LYS A O 1
ATOM 758 N N . CYS A 1 98 ? 18.660 15.348 -0.203 1.00 57.12 98 CYS A N 1
ATOM 759 C CA . CYS A 1 98 ? 19.336 15.639 -1.485 1.00 57.12 98 CYS A CA 1
ATOM 760 C C . CYS A 1 98 ? 20.389 16.744 -1.288 1.00 57.12 98 CYS A C 1
ATOM 762 O O . CYS A 1 98 ? 20.031 17.917 -1.182 1.00 57.12 98 CYS A O 1
ATOM 764 N N . PRO A 1 99 ? 21.689 16.383 -1.239 1.00 51.78 99 PRO A N 1
ATOM 765 C CA . PRO A 1 99 ? 22.550 16.750 -2.378 1.00 51.78 99 PRO A CA 1
ATOM 766 C C . PRO A 1 99 ? 23.535 15.669 -2.876 1.00 51.78 99 PRO A C 1
ATOM 768 O O . PRO A 1 99 ? 24.101 15.836 -3.947 1.00 51.78 99 PRO A O 1
ATOM 771 N N . ILE A 1 100 ? 23.758 14.564 -2.154 1.00 51.31 100 ILE A N 1
ATOM 772 C CA . ILE A 1 100 ? 24.842 13.607 -2.484 1.00 51.31 100 ILE A CA 1
A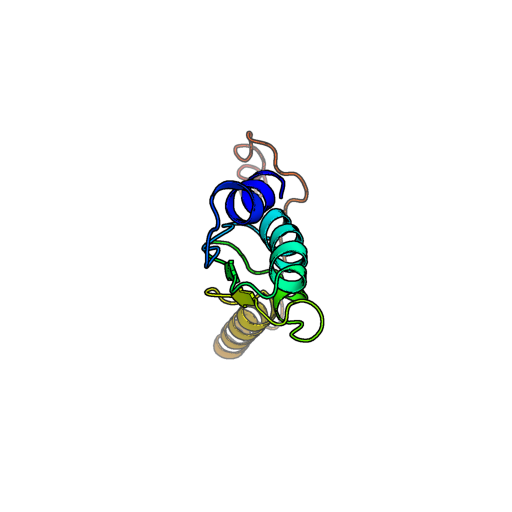TOM 773 C C . ILE A 1 100 ? 24.392 12.475 -3.430 1.00 51.31 100 ILE A C 1
ATOM 775 O O . ILE A 1 100 ? 25.123 12.148 -4.354 1.00 51.31 100 ILE A O 1
ATOM 779 N N . PHE A 1 101 ? 23.152 11.968 -3.326 1.00 55.69 101 PHE A N 1
ATOM 780 C CA . PHE A 1 101 ? 22.581 11.041 -4.333 1.00 55.69 101 PHE A CA 1
ATOM 781 C C . PHE A 1 101 ? 22.539 11.651 -5.753 1.00 55.69 101 PHE A C 1
ATOM 783 O O . PHE A 1 101 ? 22.527 10.926 -6.743 1.00 55.69 101 PHE A O 1
ATOM 790 N N . LEU A 1 102 ? 22.522 12.987 -5.831 1.00 52.31 102 LEU A N 1
ATOM 791 C CA . LEU A 1 102 ? 22.609 13.781 -7.058 1.00 52.31 102 LEU A CA 1
ATOM 792 C C . LEU A 1 102 ? 24.039 13.849 -7.612 1.00 52.31 102 LEU A C 1
ATOM 794 O O . LEU A 1 102 ? 24.218 13.822 -8.822 1.00 52.31 102 LEU A O 1
ATOM 798 N N . ALA A 1 103 ? 25.057 13.894 -6.754 1.00 55.47 103 ALA A N 1
ATOM 799 C CA . ALA A 1 103 ? 26.443 14.012 -7.196 1.00 55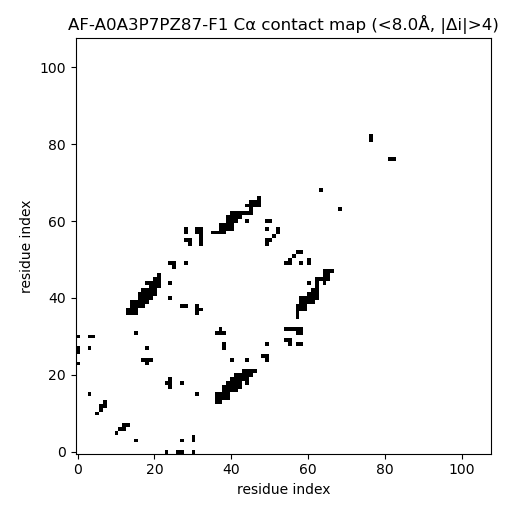.47 103 ALA A CA 1
ATOM 800 C C . ALA A 1 103 ? 26.989 12.715 -7.837 1.00 55.47 103 ALA A C 1
ATOM 802 O O . ALA A 1 103 ? 27.796 12.798 -8.757 1.00 55.47 103 ALA A O 1
ATOM 803 N N . ASP A 1 104 ? 26.513 11.534 -7.420 1.00 54.78 104 ASP A N 1
ATOM 804 C CA . ASP A 1 104 ? 27.096 10.239 -7.824 1.00 54.78 104 ASP A CA 1
ATOM 805 C C . ASP A 1 104 ? 26.494 9.617 -9.100 1.00 54.78 104 ASP A C 1
ATOM 807 O O . ASP A 1 104 ? 27.173 8.854 -9.783 1.00 54.78 104 ASP A O 1
ATOM 811 N N . VAL A 1 105 ? 25.262 9.967 -9.498 1.00 57.00 105 VAL A N 1
ATOM 812 C CA . VAL A 1 105 ? 24.764 9.659 -10.863 1.00 57.00 105 VAL A CA 1
ATOM 813 C C . VAL A 1 105 ? 25.447 10.564 -11.907 1.00 57.00 105 VAL A C 1
ATOM 815 O O . VAL A 1 105 ? 25.472 10.245 -13.092 1.00 57.00 105 VAL A O 1
ATOM 818 N N . GLN A 1 106 ? 26.021 11.694 -11.469 1.00 49.75 106 GLN A N 1
ATOM 819 C CA . GLN A 1 106 ? 26.575 12.760 -12.312 1.00 49.75 106 GLN A CA 1
ATOM 820 C C . GLN A 1 106 ? 28.057 12.616 -12.689 1.00 49.75 106 GLN A C 1
ATOM 822 O O . GLN A 1 106 ? 28.555 13.479 -13.412 1.00 49.75 106 GLN A O 1
ATOM 827 N N . VAL A 1 107 ? 28.770 11.562 -12.283 1.00 48.50 107 VAL A N 1
ATOM 828 C CA . VAL A 1 107 ? 30.127 11.325 -12.808 1.00 48.50 107 VAL A CA 1
ATOM 829 C C . VAL A 1 107 ? 30.045 10.365 -13.998 1.00 48.50 107 VAL A C 1
ATOM 831 O O . VAL A 1 107 ? 30.097 9.148 -13.835 1.00 48.50 107 VAL A O 1
ATOM 834 N N . SER A 1 108 ? 29.860 10.949 -15.190 1.00 44.25 108 SER A N 1
ATOM 835 C CA . SER A 1 108 ? 30.205 10.342 -16.490 1.00 44.25 108 SER A CA 1
ATOM 836 C C . SER A 1 108 ? 31.661 10.616 -16.844 1.00 44.25 108 SER A C 1
ATOM 838 O O . SER A 1 108 ? 32.129 11.735 -16.536 1.00 44.25 108 SER A O 1
#

Secondary structure (DSSP, 8-state):
-HHHHHHHHTS--S-EE--SBHHHHHHHHHHHHHTT--EEE-SB---GGGG-TTT-TTEEE-S--HHHHHHHHHHHHHHTT-------------TT-SSHHHHHHT--

Foldseek 3Di:
DVVLCCCCPPVVDQAAEEDAEQPVLLVSLQVCVVVVHAYEYHHHRQDPVCVPCVRRVRYDYPDHHPVVVVVVVVVVCVVVVNPDDDDDDDDDPDPPPDDVVVVVVPDD

Organism: Cylicostephanus goldi (NCBI:txid71465)

Nearest PDB structures (foldseek):
  4f06-assembly1_A  TM=8.489E-01  e=9.992E-03  Rhodopseudomonas palustris HaA2
  6uo9-assembly1_B  TM=7.388E-01  e=5.488E-03  Homo sapiens
  3sg0-assembly1_A  TM=8.614E-01  e=7.366E-02  Rhodopseudomonas palustris HaA2
  2zsj-assembly2_C  TM=5.412E-01  e=2.285E-01  Aquifex aeolicus
  1uin-assembly1_B  TM=4.426E-01  e=1.379E+00  Thermus thermophilus